Protein AF-A0AAE0Q5L4-F1 (afdb_monomer)

Radius of gyration: 22.81 Å; Cα contacts (8 Å, |Δi|>4): 71; chains: 1; bounding box: 36×33×83 Å

Solvent-accessible surface area (backbone atoms only — not comparable to full-atom values): 6729 Å² total; per-residue (Å²): 141,81,83,84,78,79,76,83,77,82,70,86,72,86,78,82,78,90,61,101,65,66,76,58,31,47,41,80,92,73,73,43,81,40,99,42,53,71,60,25,52,54,44,64,74,26,72,69,40,48,55,50,48,55,50,48,53,53,52,49,58,51,44,74,77,40,57,86,78,54,48,69,50,47,79,78,42,45,59,39,77,96,76,70,43,77,41,96,40,69,69,58,40,52,52,46,62,72,28,68,76,52,69,74,105

Organism: NCBI:txid175788

InterPro domains:
  IPR000690 Matrin/U1-C, C2H2-type zinc finger [PS50171] (25-55)
  IPR003604 Matrin/U1-C-like, C2H2-type zinc finger [SM00451] (22-56)
  IPR003604 Matrin/U1-C-like, C2H2-type zinc finger [SM00451] (75-105)
  IPR013087 Zinc finger C2H2-type [PF12874] (78-102)
  IPR013087 Zinc finger C2H2-type [PS00028] (80-102)
  IPR013087 Zinc finger C2H2-type [SM00355] (25-49)
  IPR013087 Zinc finger C2H2-type [SM00355] (78-102)
  IPR022755 Zinc finger, double-stranded RNA binding [PF12171] (26-50)
  IPR036236 Zinc finger C2H2 superfamily [SSF57667] (22-57)
  IPR036236 Zinc finger C2H2 superfamily [SSF57667] (66-105)
  IPR051868 Zinc finger protein 346 and matrin-type protein 4 [PTHR46144] (18-105)

Nearest PDB structures (foldseek):
  2mkd-assembly1_A  TM=7.251E-01  e=6.928E-02  Homo sapiens
  8ost-assembly1_A  TM=8.795E-01  e=5.131E-01  Homo sapiens
  1zu1-assembly1_A  TM=4.550E-01  e=1.771E-01  Xenopus laevis
  8ops-assembly1_A  TM=6.326E-01  e=7.017E-01  Homo sapiens
  8opt-assembly1_A  TM=7.411E-01  e=1.583E+00  Homo sapiens

Secondary structure (DSSP, 8-state):
----PPP------------S-GGGTEETTTTEE-SSHHHHHHHHHSHHHHHHHHHHHHHHHHHHHS-TTTHHHHTT-EEETTTTEEESSHHHHHHHHTSHHHHT-

pLDDT: mean 72.33, std 15.11, range [39.94, 92.06]

Mean predicted aligned error: 14.26 Å

Foldseek 3Di:
DDDDDDDPDPDPDDDDPPDPPCPQQADPLVRDGHPDSVVSVCVCVDPVNVVSVVQVVLLVVVVVVDDPVCSVVCVVWLADPQVRDTDDGSVVSSVVCVDPVNVVD

Structure (mmCIF, N/CA/C/O backbone):
data_AF-A0AAE0Q5L4-F1
#
_entry.id   AF-A0AAE0Q5L4-F1
#
loop_
_atom_site.group_PDB
_atom_site.id
_atom_site.type_symbol
_atom_site.label_atom_id
_atom_site.label_alt_id
_atom_site.label_comp_id
_atom_site.label_asym_id
_atom_site.label_entity_id
_atom_site.label_seq_id
_atom_site.pdbx_PDB_ins_code
_atom_site.Cartn_x
_atom_site.Cartn_y
_atom_site.Cartn_z
_atom_site.occupancy
_atom_site.B_iso_or_equiv
_atom_site.auth_seq_id
_atom_site.auth_comp_id
_atom_site.auth_asym_id
_atom_site.auth_atom_id
_atom_site.pdbx_PDB_model_num
ATOM 1 N N . MET A 1 1 ? 0.653 12.923 -59.520 1.00 53.22 1 MET A N 1
ATOM 2 C CA . MET A 1 1 ? -0.063 12.179 -58.466 1.00 53.22 1 MET A CA 1
ATOM 3 C C . MET A 1 1 ? 0.241 10.702 -58.608 1.00 53.22 1 MET A C 1
ATOM 5 O O . MET A 1 1 ? -0.450 10.029 -59.348 1.00 53.22 1 MET A O 1
ATOM 9 N N . HIS A 1 2 ? 1.311 10.237 -57.966 1.00 40.41 2 HIS A N 1
ATOM 10 C CA . HIS A 1 2 ? 1.528 8.822 -57.668 1.00 40.41 2 HIS A CA 1
ATOM 11 C C . HIS A 1 2 ? 2.210 8.776 -56.301 1.00 40.41 2 HIS A C 1
ATOM 13 O O . HIS A 1 2 ? 3.197 9.474 -56.066 1.00 40.41 2 HIS A O 1
ATOM 19 N N . GLU A 1 3 ? 1.556 8.079 -55.385 1.00 39.94 3 GLU A N 1
ATOM 20 C CA . GLU A 1 3 ? 1.747 8.115 -53.943 1.00 39.94 3 GLU A CA 1
ATOM 21 C C . GLU A 1 3 ? 3.013 7.353 -53.542 1.00 39.94 3 GLU A C 1
ATOM 23 O O . GLU A 1 3 ? 3.269 6.250 -54.026 1.00 39.94 3 GLU A O 1
ATOM 28 N N . VAL A 1 4 ? 3.822 7.944 -52.659 1.00 44.47 4 VAL A N 1
ATOM 29 C CA . VAL A 1 4 ? 4.982 7.259 -52.083 1.00 44.47 4 VAL A CA 1
ATOM 30 C C . VAL A 1 4 ? 4.462 6.381 -50.945 1.00 44.47 4 VAL A C 1
ATOM 32 O O . VAL A 1 4 ? 4.030 6.871 -49.903 1.00 44.47 4 VAL A O 1
ATOM 35 N N . ALA A 1 5 ? 4.422 5.073 -51.174 1.00 52.62 5 ALA A N 1
ATOM 36 C CA . ALA A 1 5 ? 4.082 4.112 -50.135 1.00 52.62 5 ALA A CA 1
ATOM 37 C C . ALA A 1 5 ? 5.177 4.129 -49.045 1.00 52.62 5 ALA A C 1
ATOM 39 O O . ALA A 1 5 ? 6.364 4.067 -49.384 1.00 52.62 5 ALA A O 1
ATOM 40 N N . PRO A 1 6 ? 4.835 4.216 -47.748 1.00 46.62 6 PRO A N 1
ATOM 41 C CA . PRO A 1 6 ? 5.831 4.176 -46.688 1.00 46.62 6 PRO A CA 1
ATOM 42 C C . PRO A 1 6 ? 6.401 2.760 -46.537 1.00 46.62 6 PRO A C 1
ATOM 44 O O . PRO A 1 6 ? 5.671 1.775 -46.425 1.00 46.62 6 PRO A O 1
ATOM 47 N N . SER A 1 7 ? 7.732 2.680 -46.528 1.00 48.28 7 SER A N 1
ATOM 48 C CA . SER A 1 7 ? 8.523 1.475 -46.277 1.00 48.28 7 SER A CA 1
ATOM 49 C C . SER A 1 7 ? 8.033 0.692 -45.049 1.00 48.28 7 SER A C 1
ATOM 51 O O . SER A 1 7 ? 7.735 1.304 -44.020 1.00 48.28 7 SER A O 1
ATOM 53 N N . PRO A 1 8 ? 8.022 -0.655 -45.090 1.00 52.72 8 PRO A N 1
ATOM 54 C CA . PRO A 1 8 ? 7.650 -1.459 -43.938 1.00 52.72 8 PRO A CA 1
ATOM 55 C C . PRO A 1 8 ? 8.712 -1.275 -42.856 1.00 52.72 8 PRO A C 1
ATOM 57 O O . PRO A 1 8 ? 9.882 -1.632 -43.027 1.00 52.72 8 PRO A O 1
ATOM 60 N N . VAL A 1 9 ? 8.296 -0.679 -41.741 1.00 46.22 9 VAL A N 1
ATOM 61 C CA . VAL A 1 9 ? 9.100 -0.573 -40.528 1.00 46.22 9 VAL A CA 1
ATOM 62 C C . VAL A 1 9 ? 9.478 -1.997 -40.133 1.00 46.22 9 VAL A C 1
ATOM 64 O O . VAL A 1 9 ? 8.611 -2.819 -39.839 1.00 46.22 9 VAL A O 1
ATOM 67 N N . LYS A 1 10 ? 10.772 -2.313 -40.199 1.00 48.25 10 LYS A N 1
ATOM 68 C CA . LYS A 1 10 ? 11.313 -3.605 -39.779 1.00 48.25 10 LYS A CA 1
ATOM 69 C C . LYS A 1 10 ? 11.144 -3.696 -38.263 1.00 48.25 10 LYS A C 1
ATOM 71 O O . LYS A 1 10 ? 12.001 -3.248 -37.511 1.00 48.25 10 LYS A O 1
ATOM 76 N N . MET A 1 11 ? 10.007 -4.228 -37.834 1.00 55.31 11 MET A N 1
ATOM 77 C CA . MET A 1 11 ? 9.809 -4.750 -36.489 1.00 55.31 11 MET A CA 1
ATOM 78 C C . MET A 1 11 ? 10.790 -5.918 -36.330 1.00 55.31 11 MET A C 1
ATOM 80 O O . MET A 1 11 ? 10.719 -6.854 -37.133 1.00 55.31 11 MET A O 1
ATOM 84 N N . PRO A 1 12 ? 11.729 -5.915 -35.372 1.00 48.34 12 PRO A N 1
ATOM 85 C CA . PRO A 1 12 ? 12.412 -7.148 -35.025 1.00 48.34 12 PRO A CA 1
ATOM 86 C C . PRO A 1 12 ? 11.389 -8.104 -34.397 1.00 48.34 12 PRO A C 1
ATOM 88 O O . PRO A 1 12 ? 10.996 -7.967 -33.242 1.00 48.34 12 PRO A O 1
ATOM 91 N N . SER A 1 13 ? 10.940 -9.029 -35.244 1.00 55.12 13 SER A N 1
ATOM 92 C CA . SER A 1 13 ? 10.183 -10.238 -34.945 1.00 55.12 13 SER A CA 1
ATOM 93 C C . SER A 1 13 ? 10.737 -10.955 -33.714 1.00 55.12 13 SER A C 1
ATOM 95 O O . SER A 1 13 ? 11.870 -11.437 -33.731 1.00 55.12 13 SER A O 1
ATOM 97 N N . GLU A 1 14 ? 9.907 -11.023 -32.674 1.00 50.25 14 GLU A N 1
ATOM 98 C CA . GLU A 1 14 ? 9.670 -12.182 -31.805 1.00 50.25 14 GLU A CA 1
ATOM 99 C C . GLU A 1 14 ? 10.764 -13.258 -31.905 1.00 50.25 14 GLU A C 1
ATOM 101 O O . GLU A 1 14 ? 10.765 -14.106 -32.797 1.00 50.25 14 GLU A O 1
ATOM 106 N N . SER A 1 15 ? 11.717 -13.216 -30.980 1.00 44.56 15 SER A N 1
ATOM 107 C CA . SER A 1 15 ? 12.657 -14.306 -30.738 1.00 44.56 15 SER A CA 1
ATOM 108 C C . SER A 1 15 ? 12.539 -14.663 -29.263 1.00 44.56 15 SER A C 1
ATOM 110 O O . SER A 1 15 ? 13.225 -14.081 -28.427 1.00 44.56 15 SER A O 1
ATOM 112 N N . TRP A 1 16 ? 11.620 -15.571 -28.926 1.00 43.12 16 TRP A N 1
ATOM 113 C CA . TRP A 1 16 ? 11.591 -16.220 -27.615 1.00 43.12 16 TRP A CA 1
ATOM 114 C C . TRP A 1 16 ? 12.647 -17.328 -27.573 1.00 43.12 16 TRP A C 1
ATOM 116 O O . TRP A 1 16 ? 12.413 -18.399 -28.136 1.00 43.12 16 TRP A O 1
ATOM 126 N N . PRO A 1 17 ? 13.759 -17.175 -26.836 1.00 47.50 17 PRO A N 1
ATOM 127 C CA . PRO A 1 17 ? 14.330 -18.322 -26.165 1.00 47.50 17 PRO A CA 1
ATOM 128 C C . PRO A 1 17 ? 13.423 -18.620 -24.968 1.00 47.50 17 PRO A C 1
ATOM 130 O O . PRO A 1 17 ? 13.341 -17.829 -24.028 1.00 47.50 17 PRO A O 1
ATOM 133 N N . GLN A 1 18 ? 12.714 -19.748 -25.004 1.00 61.28 18 GLN A N 1
ATOM 134 C CA . GLN A 1 18 ? 12.114 -20.301 -23.795 1.00 61.28 18 GLN A CA 1
ATOM 135 C C . GLN A 1 18 ? 13.248 -20.592 -22.805 1.00 61.28 18 GLN A C 1
ATOM 137 O O . GLN A 1 18 ? 13.968 -21.579 -22.941 1.00 61.28 18 GLN A O 1
ATOM 142 N N . LEU A 1 19 ? 13.441 -19.702 -21.833 1.00 51.09 19 LEU A N 1
ATOM 143 C CA . LEU A 1 19 ? 14.383 -19.877 -20.739 1.00 51.09 19 LEU A CA 1
ATOM 144 C C . LEU A 1 19 ? 13.608 -19.742 -19.438 1.00 51.09 19 LEU A C 1
ATOM 146 O O . LEU A 1 19 ? 13.205 -18.666 -19.026 1.00 51.09 19 LEU A O 1
ATOM 150 N N . ASN A 1 20 ? 13.426 -20.900 -18.827 1.00 53.38 20 ASN A N 1
ATOM 151 C CA . ASN A 1 20 ? 12.957 -21.217 -17.488 1.00 53.38 20 ASN A CA 1
ATOM 152 C C . ASN A 1 20 ? 13.514 -20.314 -16.346 1.00 53.38 20 ASN A C 1
ATOM 154 O O . ASN A 1 20 ? 14.189 -20.803 -15.444 1.00 53.38 20 ASN A O 1
ATOM 158 N N . GLY A 1 21 ? 13.266 -18.998 -16.358 1.00 51.62 21 GLY A N 1
ATOM 159 C CA . GLY A 1 21 ? 13.849 -18.067 -15.379 1.00 51.62 21 GLY A CA 1
ATOM 160 C C . GLY A 1 21 ? 13.374 -16.608 -15.438 1.00 51.62 21 GLY A C 1
ATOM 161 O O . GLY A 1 21 ? 14.043 -15.735 -14.889 1.00 51.62 21 GLY A O 1
ATOM 162 N N . ASP A 1 22 ? 12.241 -16.305 -16.077 1.00 53.62 22 ASP A N 1
ATOM 163 C CA . ASP A 1 22 ? 11.754 -14.926 -16.282 1.00 53.62 22 ASP A 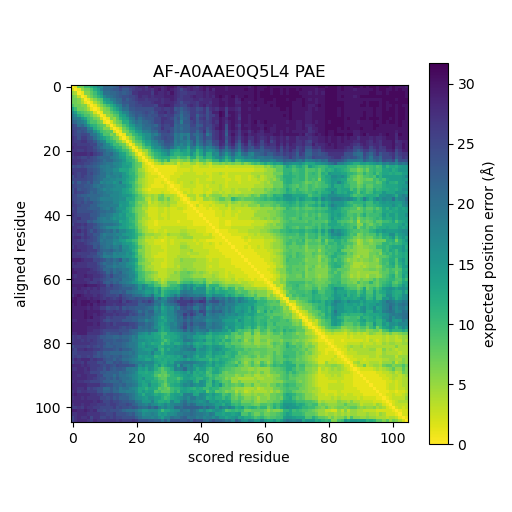CA 1
ATOM 164 C C . ASP A 1 22 ? 11.214 -14.209 -15.031 1.00 53.62 22 ASP A C 1
ATOM 166 O O . ASP A 1 22 ? 10.789 -13.055 -15.117 1.00 53.62 22 ASP A O 1
ATOM 170 N N . SER A 1 23 ? 11.282 -14.829 -13.850 1.00 60.88 23 SER A N 1
ATOM 171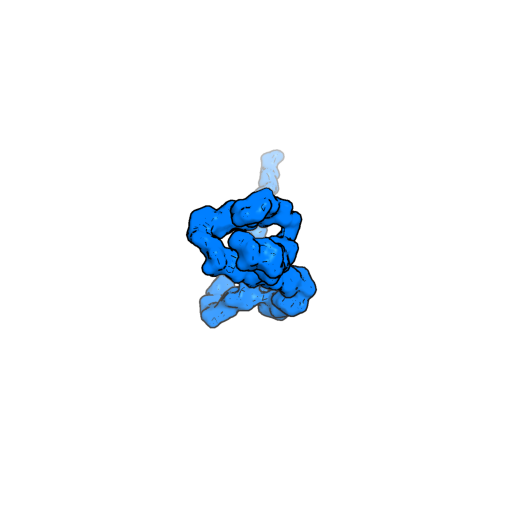 C CA . SER A 1 23 ? 10.871 -14.194 -12.590 1.00 60.88 23 SER A CA 1
ATOM 172 C C . SER A 1 23 ? 11.688 -12.941 -12.244 1.00 60.88 23 SER A C 1
ATOM 174 O O . SER A 1 23 ? 11.222 -12.114 -11.467 1.00 60.88 23 SER A O 1
ATOM 176 N N . ASP A 1 24 ? 12.884 -12.764 -12.817 1.00 69.38 24 ASP A N 1
ATOM 177 C CA . ASP A 1 24 ? 13.752 -11.625 -12.490 1.00 69.38 24 ASP A CA 1
ATOM 178 C C . ASP A 1 24 ? 13.478 -10.379 -13.354 1.00 69.38 24 ASP A C 1
ATOM 180 O O . ASP A 1 24 ? 13.787 -9.275 -12.930 1.00 69.38 24 ASP A O 1
ATOM 184 N N . ARG A 1 25 ? 12.844 -10.489 -14.532 1.00 81.25 25 ARG A N 1
ATOM 185 C CA . ARG A 1 25 ? 12.690 -9.349 -15.471 1.00 81.25 25 ARG A CA 1
ATOM 186 C C . ARG A 1 25 ? 11.409 -8.532 -15.305 1.00 81.25 25 ARG A C 1
ATOM 188 O O . ARG A 1 25 ? 11.288 -7.465 -15.910 1.00 81.25 25 ARG A O 1
ATOM 195 N N . TYR A 1 26 ? 10.478 -8.981 -14.469 1.00 85.06 26 TYR A N 1
ATOM 196 C CA . TYR A 1 26 ? 9.230 -8.273 -14.210 1.00 85.06 26 TYR A CA 1
ATOM 197 C C . TYR A 1 26 ? 8.949 -8.128 -12.720 1.00 85.06 26 TYR A C 1
ATOM 199 O O . TYR A 1 26 ? 8.839 -9.105 -11.985 1.00 85.06 26 TYR A O 1
ATOM 207 N N . CYS A 1 27 ? 8.738 -6.890 -12.288 1.00 88.12 27 CYS A N 1
ATOM 208 C CA . CYS A 1 27 ? 8.372 -6.592 -10.917 1.00 88.12 27 CYS A CA 1
ATOM 209 C C . CYS A 1 27 ? 6.850 -6.471 -10.785 1.00 88.12 27 CYS A C 1
ATOM 211 O O . CYS A 1 27 ? 6.277 -5.454 -11.175 1.00 88.12 27 CYS A O 1
ATOM 213 N N . GLN A 1 28 ? 6.211 -7.462 -10.157 1.00 85.25 28 GLN A N 1
ATOM 214 C CA . GLN A 1 28 ? 4.768 -7.459 -9.860 1.00 85.25 28 GLN A CA 1
ATOM 215 C C . GLN A 1 28 ? 4.370 -6.306 -8.922 1.00 85.25 28 GLN A C 1
ATOM 217 O O . GLN A 1 28 ? 3.323 -5.690 -9.083 1.00 85.25 28 GLN A O 1
ATOM 222 N N . LEU A 1 29 ? 5.234 -5.945 -7.967 1.00 85.62 29 LEU A N 1
ATOM 223 C CA . LEU A 1 29 ? 4.948 -4.883 -6.997 1.00 85.62 29 LEU A CA 1
ATOM 224 C C . LEU A 1 29 ? 4.865 -3.496 -7.646 1.00 85.62 29 LEU A C 1
ATOM 226 O O . LEU A 1 29 ? 4.089 -2.643 -7.213 1.00 85.62 29 LEU A O 1
ATOM 230 N N . CYS A 1 30 ? 5.693 -3.252 -8.660 1.00 85.38 30 CYS A N 1
ATOM 231 C CA . CYS A 1 30 ? 5.765 -1.975 -9.363 1.00 85.38 30 CYS A CA 1
ATOM 232 C C . CYS A 1 30 ? 5.133 -2.020 -10.760 1.00 85.38 30 CYS A C 1
ATOM 234 O O . CYS A 1 30 ? 5.147 -0.993 -11.435 1.00 85.38 30 CYS A O 1
ATOM 236 N N . HIS A 1 31 ? 4.608 -3.177 -11.177 1.00 86.88 31 HIS A N 1
ATOM 237 C CA . HIS A 1 31 ? 4.154 -3.484 -12.537 1.00 86.88 31 HIS A CA 1
ATOM 238 C C . HIS A 1 31 ? 5.129 -2.978 -13.612 1.00 86.88 31 HIS A C 1
ATOM 240 O O . HIS A 1 31 ? 4.735 -2.327 -14.578 1.00 86.88 31 HIS A O 1
ATOM 246 N N . ALA A 1 32 ? 6.424 -3.232 -13.407 1.00 85.00 32 ALA A N 1
ATOM 247 C CA . ALA A 1 32 ? 7.497 -2.715 -14.250 1.00 85.00 32 ALA A CA 1
ATOM 248 C C . ALA A 1 32 ? 8.219 -3.859 -14.967 1.00 85.00 32 ALA A C 1
ATOM 250 O O . ALA A 1 32 ? 8.671 -4.806 -14.321 1.00 85.00 32 ALA A O 1
ATOM 251 N N . TRP A 1 33 ? 8.334 -3.745 -16.292 1.00 87.81 33 TRP A N 1
ATOM 252 C CA . TRP A 1 33 ? 9.088 -4.665 -17.142 1.00 87.81 33 TRP A CA 1
ATOM 253 C C . TRP A 1 33 ? 10.492 -4.124 -17.411 1.00 87.81 33 TRP A C 1
ATOM 255 O O . TRP A 1 33 ? 10.659 -2.942 -17.724 1.00 87.81 33 TRP A O 1
ATOM 265 N N . PHE A 1 34 ? 11.495 -4.993 -17.324 1.00 87.62 34 PHE A N 1
ATOM 266 C CA . PHE A 1 34 ? 12.892 -4.650 -17.553 1.00 87.62 34 PHE A CA 1
ATOM 267 C C . PHE A 1 34 ? 13.461 -5.450 -18.719 1.00 87.62 34 PHE A C 1
ATOM 269 O O . PHE A 1 34 ? 13.317 -6.666 -18.804 1.00 87.62 34 PHE A O 1
ATOM 276 N N . ASN A 1 35 ? 14.174 -4.754 -19.604 1.00 82.88 35 ASN A N 1
ATOM 277 C CA . ASN A 1 35 ? 14.743 -5.361 -20.807 1.00 82.88 35 ASN A CA 1
ATOM 278 C C . ASN A 1 35 ? 15.951 -6.274 -20.500 1.00 82.88 35 ASN A C 1
ATOM 280 O O . ASN A 1 35 ? 16.269 -7.178 -21.263 1.00 82.88 35 ASN A O 1
ATOM 284 N N . ASN A 1 36 ? 16.622 -6.063 -19.362 1.00 82.50 36 ASN A N 1
ATOM 285 C CA . ASN A 1 36 ? 17.784 -6.851 -18.950 1.00 82.50 36 ASN A CA 1
ATOM 286 C C . ASN A 1 36 ? 17.773 -7.107 -17.428 1.00 82.50 36 ASN A C 1
ATOM 288 O O . ASN A 1 36 ? 17.491 -6.164 -16.678 1.00 82.50 36 ASN A O 1
ATOM 292 N N . PRO A 1 37 ? 18.134 -8.317 -16.945 1.00 82.81 37 PRO A N 1
ATOM 293 C CA . PRO A 1 37 ? 18.134 -8.666 -15.516 1.00 82.81 37 PRO A CA 1
ATOM 294 C C . PRO A 1 37 ? 19.021 -7.756 -14.659 1.00 82.81 37 PRO A C 1
ATOM 296 O O . PRO A 1 37 ? 18.678 -7.448 -13.525 1.00 82.81 37 PRO A O 1
ATOM 299 N N . GLY A 1 38 ? 20.123 -7.224 -15.202 1.00 85.81 38 GLY A N 1
ATOM 300 C CA . GLY A 1 38 ? 20.962 -6.269 -14.464 1.00 85.81 38 GLY A CA 1
ATOM 301 C C . GLY A 1 38 ? 20.204 -5.003 -14.038 1.00 85.81 38 GLY A C 1
ATOM 302 O O . GLY A 1 38 ? 20.372 -4.527 -12.916 1.00 85.81 38 GLY A O 1
ATOM 303 N N . MET A 1 39 ? 19.311 -4.494 -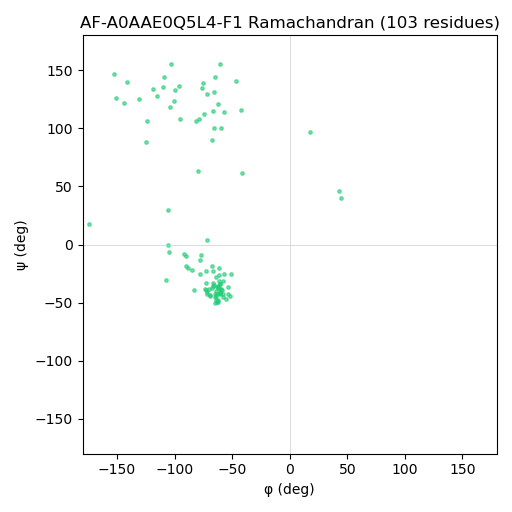14.897 1.00 86.56 39 MET A N 1
ATOM 304 C CA . MET A 1 39 ? 18.460 -3.348 -14.557 1.00 86.56 39 MET A CA 1
ATOM 305 C C . MET A 1 39 ? 17.366 -3.730 -13.560 1.00 86.56 39 MET A C 1
ATOM 307 O O . MET A 1 39 ? 17.081 -2.962 -12.643 1.00 86.56 39 MET A O 1
ATOM 311 N N . ALA A 1 40 ? 16.778 -4.920 -13.703 1.00 88.19 40 ALA A N 1
ATOM 312 C CA . ALA A 1 40 ? 15.778 -5.406 -12.761 1.00 88.19 40 ALA A CA 1
ATOM 313 C C . ALA A 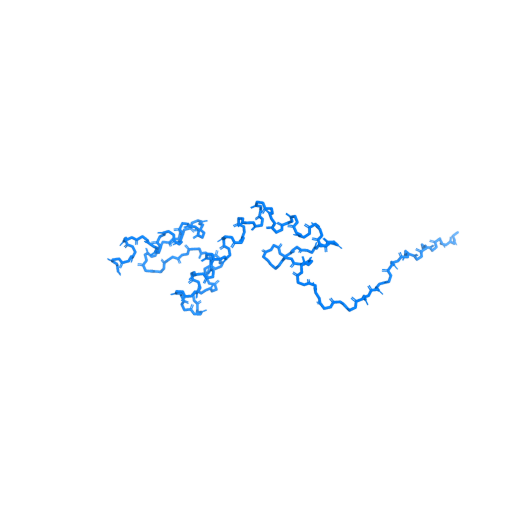1 40 ? 16.367 -5.587 -11.355 1.00 88.19 40 ALA A C 1
ATOM 315 O O . ALA A 1 40 ? 15.795 -5.125 -10.371 1.00 88.19 40 ALA A O 1
ATOM 316 N N . ARG A 1 41 ? 17.580 -6.137 -11.256 1.00 86.88 41 ARG A N 1
ATOM 317 C CA . ARG A 1 41 ? 18.308 -6.284 -9.992 1.00 86.88 41 ARG A CA 1
ATOM 318 C C . ARG A 1 41 ? 18.587 -4.940 -9.323 1.00 86.88 41 ARG A C 1
ATOM 320 O O . ARG A 1 41 ? 18.362 -4.797 -8.122 1.00 86.88 41 ARG A O 1
ATOM 327 N N . GLN A 1 42 ? 18.994 -3.932 -10.097 1.00 89.56 42 GLN A N 1
ATOM 328 C CA . GLN A 1 42 ? 19.138 -2.566 -9.588 1.00 89.56 42 GLN A CA 1
ATOM 329 C C . GLN A 1 42 ? 17.793 -1.979 -9.129 1.00 89.56 42 GLN A C 1
ATOM 331 O O . GLN A 1 42 ? 17.739 -1.259 -8.131 1.00 89.56 42 GLN A O 1
ATOM 336 N N . HIS A 1 43 ? 16.696 -2.296 -9.822 1.00 92.06 43 HIS A N 1
ATOM 337 C CA . HIS A 1 43 ? 15.358 -1.914 -9.387 1.00 92.06 43 HIS A CA 1
ATOM 338 C C . HIS A 1 43 ? 14.990 -2.552 -8.043 1.00 92.06 43 HIS A C 1
ATOM 340 O O . HIS A 1 43 ? 14.563 -1.818 -7.152 1.00 92.06 43 HIS A O 1
ATOM 346 N N . TYR A 1 44 ? 15.180 -3.865 -7.875 1.00 88.75 44 TYR A N 1
ATOM 347 C CA . TYR A 1 44 ? 14.855 -4.581 -6.636 1.00 88.75 44 TYR A CA 1
ATOM 34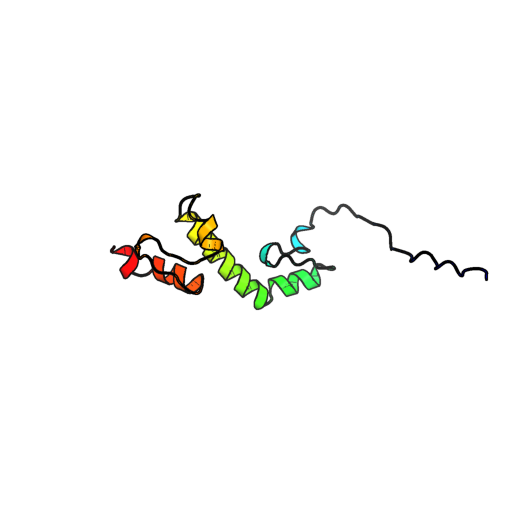8 C C . TYR A 1 44 ? 15.650 -4.059 -5.432 1.00 88.75 44 TYR A C 1
ATOM 350 O O . TYR A 1 44 ? 15.088 -3.899 -4.347 1.00 88.75 44 TYR A O 1
ATOM 358 N N . ASP A 1 45 ? 16.925 -3.701 -5.621 1.00 89.19 45 ASP A N 1
ATOM 359 C CA . ASP A 1 45 ? 17.728 -3.085 -4.556 1.00 89.19 45 ASP A CA 1
ATOM 360 C C . ASP A 1 45 ? 17.420 -1.583 -4.339 1.00 89.19 45 ASP A C 1
ATOM 362 O O . ASP A 1 45 ? 17.764 -0.987 -3.311 1.00 89.19 45 ASP A O 1
ATOM 366 N N . GLY A 1 46 ? 16.705 -0.956 -5.274 1.00 91.06 46 GLY A N 1
ATOM 367 C CA . GLY A 1 46 ? 16.391 0.465 -5.253 1.00 91.06 46 GLY A CA 1
ATOM 368 C C . GLY A 1 46 ? 15.485 0.887 -4.089 1.00 91.06 46 GLY A C 1
ATOM 369 O O . GLY A 1 46 ? 14.513 0.219 -3.728 1.00 91.06 46 GLY A O 1
ATOM 370 N N . LYS A 1 47 ? 15.730 2.091 -3.547 1.00 88.94 47 LYS A N 1
ATOM 371 C CA . LYS A 1 47 ? 14.932 2.685 -2.449 1.00 88.94 47 LYS A CA 1
ATOM 372 C C . LYS A 1 47 ? 13.428 2.729 -2.750 1.00 88.94 47 LYS A C 1
ATOM 374 O O . LYS A 1 47 ? 12.611 2.522 -1.854 1.00 88.94 47 LYS A O 1
ATOM 379 N N . LYS A 1 48 ? 13.053 2.990 -4.009 1.00 89.12 48 LYS A N 1
ATOM 380 C CA . LYS A 1 48 ? 11.649 3.041 -4.445 1.00 89.12 48 LYS A CA 1
ATOM 381 C C . LYS A 1 48 ? 10.976 1.670 -4.330 1.00 89.12 48 LYS A C 1
ATOM 383 O O . LYS A 1 48 ? 9.869 1.595 -3.802 1.00 89.12 48 LYS A O 1
ATOM 388 N N . HIS A 1 49 ? 11.654 0.612 -4.780 1.00 91.88 49 HIS A N 1
ATOM 389 C CA . HIS A 1 49 ? 11.148 -0.752 -4.671 1.00 91.88 49 HIS A CA 1
ATOM 390 C C . HIS A 1 49 ? 11.032 -1.167 -3.207 1.00 91.88 49 HIS A C 1
ATOM 392 O O . HIS A 1 49 ? 9.944 -1.531 -2.783 1.00 91.88 49 HIS A O 1
ATOM 398 N N . LYS A 1 50 ? 12.092 -0.989 -2.406 1.00 89.56 50 LYS A N 1
ATOM 399 C CA . LYS A 1 50 ? 12.094 -1.300 -0.964 1.00 89.56 50 LYS A CA 1
ATOM 400 C C . LYS A 1 50 ? 10.928 -0.645 -0.214 1.00 89.56 50 LYS A C 1
ATOM 402 O O . LYS A 1 50 ? 10.240 -1.307 0.555 1.00 89.56 50 LYS A O 1
ATOM 407 N N . LYS A 1 51 ? 10.639 0.635 -0.485 1.00 87.12 51 LYS A N 1
ATOM 408 C CA . LYS A 1 51 ? 9.493 1.342 0.117 1.00 87.12 51 LYS A CA 1
ATOM 409 C C . LYS A 1 51 ? 8.147 0.738 -0.298 1.00 87.12 51 LYS A C 1
ATOM 411 O O . LYS A 1 51 ? 7.234 0.647 0.519 1.00 87.12 51 LYS A O 1
ATOM 416 N N . ASN A 1 52 ? 8.008 0.349 -1.562 1.00 86.12 52 ASN A N 1
ATOM 417 C CA . ASN A 1 52 ? 6.782 -0.257 -2.069 1.00 86.12 52 ASN A CA 1
ATOM 418 C C . ASN A 1 52 ? 6.601 -1.701 -1.576 1.00 86.12 52 ASN A C 1
ATO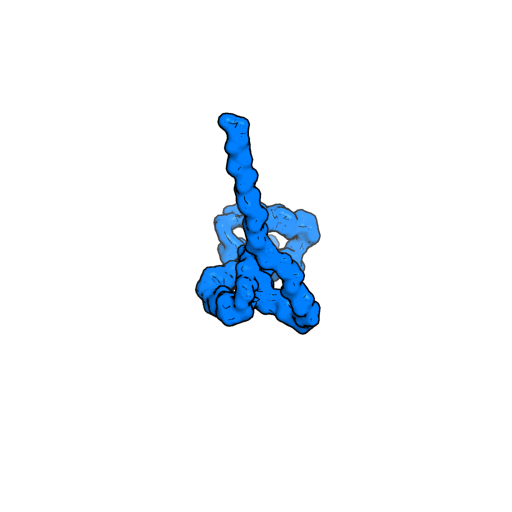M 420 O O . ASN A 1 52 ? 5.492 -2.076 -1.218 1.00 86.12 52 ASN A O 1
ATOM 424 N N . ALA A 1 53 ? 7.685 -2.473 -1.493 1.00 88.12 53 ALA A N 1
ATOM 425 C CA . ALA A 1 53 ? 7.708 -3.816 -0.930 1.00 88.12 53 ALA A CA 1
ATOM 426 C C . ALA A 1 53 ? 7.324 -3.801 0.552 1.00 88.12 53 ALA A C 1
ATOM 428 O O . ALA A 1 53 ? 6.408 -4.514 0.935 1.00 88.12 53 ALA A O 1
ATOM 429 N N . ALA A 1 54 ? 7.915 -2.907 1.353 1.00 86.38 54 ALA A N 1
ATOM 430 C CA . ALA A 1 54 ? 7.528 -2.732 2.753 1.00 86.38 54 ALA A CA 1
ATOM 431 C C . ALA A 1 54 ? 6.044 -2.357 2.901 1.00 86.38 54 ALA A C 1
ATOM 433 O O . ALA A 1 54 ? 5.357 -2.851 3.788 1.00 86.38 54 ALA A O 1
ATOM 434 N N . ARG A 1 55 ? 5.515 -1.507 2.009 1.00 83.56 55 ARG A N 1
ATOM 435 C CA . ARG A 1 55 ? 4.083 -1.178 1.987 1.00 83.56 55 ARG A CA 1
ATOM 436 C C . ARG A 1 55 ? 3.217 -2.396 1.639 1.00 83.56 55 ARG A C 1
ATOM 438 O O . ARG A 1 55 ? 2.148 -2.543 2.222 1.00 83.56 55 ARG A O 1
ATOM 445 N N . ALA A 1 56 ? 3.633 -3.200 0.665 1.00 82.44 56 ALA A N 1
ATOM 446 C CA . ALA A 1 56 ? 2.891 -4.372 0.208 1.00 82.44 56 ALA A CA 1
ATOM 447 C C . ALA A 1 56 ? 2.877 -5.485 1.261 1.00 82.44 56 ALA A C 1
ATOM 449 O O . ALA A 1 56 ? 1.810 -6.016 1.544 1.00 82.44 56 ALA A O 1
ATOM 450 N N . ASP A 1 57 ? 4.023 -5.761 1.885 1.00 83.69 57 ASP A N 1
ATOM 451 C CA . ASP A 1 57 ? 4.152 -6.688 3.012 1.00 83.69 57 ASP A CA 1
ATOM 452 C C . ASP A 1 57 ? 3.203 -6.304 4.152 1.00 83.69 57 ASP A C 1
ATOM 454 O O . ASP A 1 57 ? 2.415 -7.116 4.630 1.00 83.69 57 ASP A O 1
ATOM 458 N N . LEU A 1 58 ? 3.179 -5.017 4.495 1.00 80.50 58 LEU A N 1
ATOM 459 C CA . LEU A 1 58 ? 2.275 -4.506 5.510 1.00 80.50 58 LEU A CA 1
ATOM 460 C C . LEU A 1 58 ? 0.801 -4.716 5.140 1.00 80.50 58 LEU A C 1
ATOM 462 O O . LEU A 1 58 ? -0.010 -5.095 5.979 1.00 80.50 58 LEU A O 1
ATOM 466 N N . LEU A 1 59 ? 0.450 -4.498 3.872 1.00 77.19 59 LEU A N 1
ATOM 467 C CA . LEU A 1 59 ? -0.906 -4.721 3.376 1.00 77.19 59 LEU A CA 1
ATOM 468 C C . LEU A 1 59 ? -1.292 -6.209 3.416 1.00 77.19 59 LEU A C 1
ATOM 470 O O . LEU A 1 59 ? -2.447 -6.531 3.680 1.00 77.19 59 LEU A O 1
ATOM 474 N N . GLU A 1 60 ? -0.337 -7.109 3.178 1.00 79.69 60 GLU A N 1
ATOM 475 C CA . GLU A 1 60 ? -0.547 -8.552 3.289 1.00 79.69 60 GLU A CA 1
ATOM 476 C C . GLU A 1 60 ? -0.736 -8.988 4.748 1.00 79.69 60 GLU A C 1
ATOM 478 O O . GLU A 1 60 ? -1.649 -9.760 5.034 1.00 79.69 60 GLU A O 1
ATOM 483 N N . GLN A 1 61 ? 0.070 -8.469 5.680 1.00 76.56 61 GLN A N 1
ATOM 484 C CA . GLN A 1 61 ? -0.093 -8.739 7.113 1.00 76.56 61 GLN A CA 1
ATOM 485 C C . GLN A 1 61 ? -1.481 -8.313 7.609 1.00 76.56 61 GLN A C 1
ATOM 487 O O . GLN A 1 61 ? -2.148 -9.078 8.302 1.00 76.56 61 GLN A O 1
ATOM 492 N N . LEU A 1 62 ? -1.963 -7.146 7.171 1.00 70.81 62 LEU A N 1
ATOM 493 C CA . LEU A 1 62 ? -3.337 -6.697 7.420 1.00 70.81 62 LEU A CA 1
ATOM 494 C C . LEU A 1 62 ? -4.378 -7.657 6.818 1.00 70.81 62 LEU A C 1
ATOM 496 O O . LEU A 1 62 ? -5.379 -7.969 7.459 1.00 70.81 62 LEU A O 1
ATOM 500 N N . GLY A 1 63 ? -4.135 -8.154 5.605 1.00 67.62 63 GLY A N 1
ATOM 501 C CA . GLY A 1 63 ? -4.999 -9.130 4.938 1.00 67.62 63 GLY A CA 1
ATOM 502 C C . GLY A 1 63 ? -5.141 -10.465 5.656 1.00 67.62 63 GLY A C 1
ATOM 503 O O . GLY A 1 63 ? -6.150 -11.134 5.489 1.00 67.62 63 GLY A O 1
ATOM 504 N N . LYS A 1 64 ? -4.148 -10.855 6.462 1.00 65.94 64 LYS A N 1
ATOM 505 C CA . LYS A 1 64 ? -4.204 -12.072 7.288 1.00 65.94 64 LYS A CA 1
ATOM 506 C C . LYS A 1 64 ? -5.045 -11.875 8.552 1.00 65.94 64 LYS A C 1
ATOM 508 O O . LYS A 1 64 ? -5.563 -12.848 9.086 1.00 65.94 64 LYS A O 1
ATOM 513 N N . THR A 1 65 ? -5.166 -10.635 9.032 1.00 64.19 65 THR A N 1
ATOM 514 C CA . THR A 1 65 ? -5.947 -10.287 10.233 1.00 64.19 65 THR A CA 1
ATOM 515 C C . THR A 1 65 ? -7.404 -9.934 9.945 1.00 64.19 65 THR A C 1
ATOM 517 O O . THR A 1 65 ? -8.217 -9.937 10.863 1.00 64.19 65 THR A O 1
ATOM 520 N N . LEU A 1 66 ?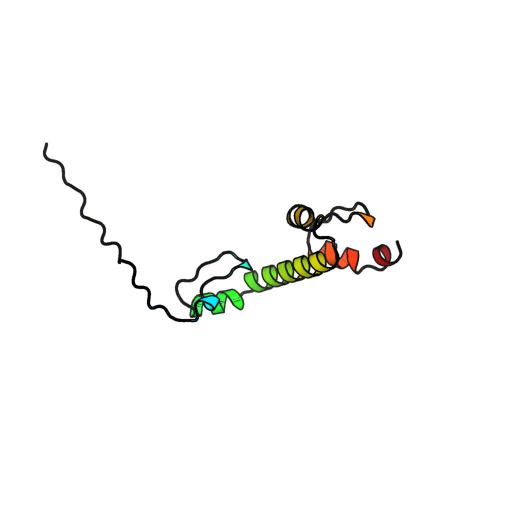 -7.735 -9.613 8.694 1.00 62.53 66 LEU A N 1
ATOM 521 C CA . LEU A 1 66 ? -9.070 -9.197 8.271 1.00 62.53 66 LEU A CA 1
ATOM 522 C C . LEU A 1 66 ? -9.717 -10.299 7.421 1.00 62.53 66 LEU A C 1
ATOM 524 O O . LEU A 1 66 ? -9.038 -10.976 6.655 1.00 62.53 66 LEU A O 1
ATOM 528 N N . ASP A 1 67 ? -11.032 -10.473 7.549 1.00 60.03 67 ASP A N 1
ATOM 529 C CA . ASP A 1 67 ? -11.798 -11.415 6.727 1.00 60.03 67 ASP A CA 1
ATOM 530 C C . ASP A 1 67 ? -11.714 -11.069 5.220 1.00 60.03 67 ASP A C 1
ATOM 532 O O . ASP A 1 67 ? -11.504 -9.912 4.833 1.00 60.03 67 ASP A O 1
ATOM 536 N N . MET A 1 68 ? -11.911 -12.073 4.352 1.00 55.84 68 MET A N 1
ATOM 537 C CA . MET A 1 68 ? -11.877 -11.943 2.885 1.00 55.84 68 MET A CA 1
ATOM 538 C C . MET A 1 68 ? -12.774 -10.810 2.342 1.00 55.84 68 MET A C 1
ATOM 540 O O . MET A 1 68 ? -12.488 -10.282 1.260 1.00 55.84 68 MET A O 1
ATOM 544 N N . GLY A 1 69 ? -13.833 -10.416 3.064 1.00 54.47 69 GLY A N 1
ATOM 545 C CA . GLY A 1 69 ? -14.714 -9.297 2.713 1.00 54.47 69 GLY A CA 1
ATOM 546 C C . GLY A 1 69 ? -14.078 -7.905 2.856 1.00 54.47 69 GLY A C 1
ATOM 547 O O . GLY A 1 69 ? -14.258 -7.050 1.986 1.00 54.47 69 GLY A O 1
ATOM 548 N N . GLU A 1 70 ? -13.261 -7.695 3.887 1.00 56.69 70 GLU A N 1
ATOM 549 C CA . GLU A 1 70 ? -12.708 -6.384 4.275 1.00 56.69 70 GLU A CA 1
ATOM 550 C C . GLU A 1 70 ? -11.427 -6.022 3.495 1.00 56.69 70 GLU A C 1
ATOM 552 O O . GLU A 1 70 ? -11.088 -4.849 3.290 1.00 56.69 70 GLU A O 1
ATOM 557 N N . MET A 1 71 ? -10.730 -7.027 2.953 1.00 56.53 71 MET A N 1
ATOM 558 C CA . MET A 1 71 ? -9.470 -6.827 2.229 1.00 56.53 71 MET A CA 1
ATOM 559 C C . MET A 1 71 ? -9.621 -6.002 0.935 1.00 56.53 71 MET A C 1
ATOM 561 O O . MET A 1 71 ? -8.696 -5.291 0.522 1.00 56.53 71 MET A O 1
ATOM 565 N N . LYS A 1 72 ? -10.796 -6.044 0.290 1.00 51.59 72 LYS A N 1
ATOM 566 C CA . LYS A 1 72 ? -11.077 -5.242 -0.917 1.00 51.59 72 LYS A CA 1
ATOM 567 C C . LYS A 1 72 ? -11.257 -3.753 -0.603 1.00 51.59 72 LYS A C 1
ATOM 569 O O . LYS A 1 72 ? -10.866 -2.919 -1.426 1.00 51.59 72 LYS A O 1
ATOM 574 N N . GLY A 1 73 ? -11.806 -3.421 0.568 1.00 56.22 73 GLY A N 1
ATOM 575 C CA . GLY A 1 73 ? -11.984 -2.044 1.037 1.00 56.22 73 GLY A CA 1
ATOM 576 C C . GLY A 1 73 ? -10.656 -1.401 1.427 1.00 56.22 73 GLY A C 1
ATOM 577 O O . GLY A 1 73 ? -10.347 -0.292 0.989 1.00 56.22 73 GLY A O 1
ATOM 578 N N . LEU A 1 74 ? -9.801 -2.154 2.124 1.00 60.88 74 LEU A N 1
ATOM 579 C CA . LEU A 1 74 ? -8.514 -1.672 2.626 1.00 60.88 74 LEU A CA 1
ATOM 580 C C . LEU A 1 74 ? -7.545 -1.213 1.520 1.00 60.88 74 LEU A C 1
ATOM 582 O O . LEU A 1 74 ? -6.770 -0.270 1.691 1.00 60.88 74 LEU A O 1
ATOM 586 N N . LYS A 1 75 ? -7.618 -1.841 0.338 1.00 58.38 75 LYS A N 1
ATOM 587 C CA . LYS A 1 75 ? -6.817 -1.466 -0.842 1.00 58.38 75 LYS A CA 1
ATOM 588 C C . LYS A 1 75 ? -7.206 -0.092 -1.413 1.00 58.38 75 LYS A C 1
ATOM 590 O O . LYS A 1 75 ? -6.423 0.487 -2.168 1.00 58.38 75 LYS A O 1
ATOM 595 N N . ARG A 1 76 ? -8.395 0.420 -1.065 1.00 61.59 76 ARG A N 1
ATOM 596 C CA . ARG A 1 76 ? -8.935 1.727 -1.480 1.00 61.59 76 ARG A CA 1
ATOM 597 C C . ARG A 1 76 ? -8.943 2.754 -0.339 1.00 61.59 76 ARG A C 1
ATOM 599 O O . ARG A 1 76 ? -8.752 3.933 -0.619 1.00 61.59 76 ARG A O 1
ATOM 606 N N . SER A 1 77 ? -9.100 2.327 0.914 1.00 67.94 77 SER A N 1
ATOM 607 C CA . SER A 1 77 ? -9.171 3.198 2.096 1.00 67.94 77 SER A CA 1
ATOM 608 C C . SER A 1 77 ? -8.652 2.483 3.348 1.00 67.94 77 SER A C 1
ATOM 610 O O . SER A 1 77 ? -9.146 1.414 3.687 1.00 67.94 77 SER A O 1
ATOM 612 N N . TYR A 1 78 ? -7.682 3.067 4.063 1.00 77.81 78 TYR A N 1
ATOM 613 C CA . TYR A 1 78 ? -7.125 2.483 5.295 1.00 77.81 78 TYR A CA 1
ATOM 614 C C . TYR A 1 78 ? -8.035 2.732 6.504 1.00 77.81 78 TYR A C 1
ATOM 616 O O . TYR A 1 78 ? -7.670 3.464 7.424 1.00 77.81 78 TYR A O 1
ATOM 624 N N . THR A 1 79 ? -9.244 2.181 6.474 1.00 79.69 79 THR A N 1
ATOM 625 C CA . THR A 1 79 ? -10.273 2.396 7.499 1.00 79.69 79 THR A CA 1
ATOM 626 C C . THR A 1 79 ? -10.322 1.228 8.477 1.00 79.69 79 THR A C 1
ATOM 628 O O . THR A 1 79 ? -10.205 0.069 8.087 1.00 79.69 79 THR A O 1
ATOM 631 N N . CYS A 1 80 ? -10.360 1.534 9.772 1.00 79.62 80 CYS A N 1
ATOM 632 C CA . CYS A 1 80 ? -10.405 0.558 10.856 1.00 79.62 80 CYS A CA 1
ATOM 633 C C . CYS A 1 80 ? -11.826 0.527 11.396 1.00 79.62 80 CYS A C 1
ATOM 635 O O . CYS A 1 80 ? -12.277 1.548 11.906 1.00 79.62 80 CYS A O 1
ATOM 637 N N . ASP A 1 81 ? -12.496 -0.619 11.309 1.00 76.19 81 ASP A N 1
ATOM 638 C CA . ASP A 1 81 ? -13.911 -0.750 11.668 1.00 76.19 81 ASP A CA 1
ATOM 639 C C . ASP A 1 81 ? -14.141 -0.682 13.194 1.00 76.19 81 ASP A C 1
ATOM 641 O O . ASP A 1 81 ? -14.979 0.074 13.676 1.00 76.19 81 ASP A O 1
ATOM 645 N N . VAL A 1 82 ? -13.270 -1.314 13.993 1.00 80.62 82 VAL A N 1
ATOM 646 C CA . VAL A 1 82 ? -13.339 -1.330 15.478 1.00 80.62 82 VAL A CA 1
ATOM 647 C C . VAL A 1 82 ? -13.240 0.071 16.103 1.00 80.62 82 VAL A C 1
ATOM 649 O O . VAL A 1 82 ? -13.805 0.377 17.163 1.00 80.62 82 VAL A O 1
ATOM 652 N N . CYS A 1 83 ? -12.454 0.935 15.467 1.00 81.25 83 CYS A N 1
ATOM 653 C CA . CYS A 1 83 ? -12.232 2.309 15.907 1.00 81.25 83 CYS A CA 1
ATOM 654 C C . CYS A 1 83 ? -12.977 3.333 15.042 1.00 81.25 83 CYS A C 1
ATOM 656 O O . CYS A 1 83 ? -12.966 4.513 15.380 1.00 81.25 83 CYS A O 1
ATOM 658 N N . ASN A 1 84 ? -13.604 2.892 13.950 1.00 81.75 84 ASN A N 1
ATOM 659 C CA . ASN A 1 84 ? -14.198 3.709 12.896 1.00 81.75 84 ASN A CA 1
ATOM 660 C C . ASN A 1 84 ? -13.305 4.890 12.444 1.00 81.75 84 ASN A C 1
ATOM 662 O O . ASN A 1 84 ? -13.776 6.009 12.235 1.00 81.75 84 ASN A O 1
ATOM 666 N N . VAL A 1 85 ? -11.987 4.665 12.336 1.00 80.56 85 VAL A N 1
ATOM 667 C CA . VAL A 1 85 ? -11.009 5.695 11.933 1.00 80.56 85 VAL A CA 1
ATOM 668 C C . VAL A 1 85 ? -10.449 5.406 10.550 1.00 80.56 85 VAL A C 1
ATOM 670 O O . VAL A 1 85 ? -10.060 4.281 10.255 1.00 80.56 85 VAL A O 1
ATOM 673 N N . THR A 1 86 ? -10.354 6.434 9.706 1.00 83.38 86 THR A N 1
ATOM 674 C CA . THR A 1 86 ? -9.686 6.340 8.400 1.00 83.38 86 THR A CA 1
ATOM 675 C C . THR A 1 86 ? -8.294 6.943 8.488 1.00 83.38 86 THR A C 1
ATOM 677 O O . THR A 1 86 ? -8.127 8.100 8.866 1.00 83.38 86 THR A O 1
ATOM 680 N N . LEU A 1 87 ? -7.286 6.152 8.137 1.00 81.88 87 LEU A N 1
ATOM 681 C CA . LEU A 1 87 ? -5.881 6.527 8.205 1.00 81.88 87 LEU A CA 1
ATOM 682 C C . LEU A 1 87 ? -5.344 6.854 6.811 1.00 81.88 87 LEU A C 1
ATOM 684 O O . LEU A 1 87 ? -5.860 6.412 5.786 1.00 81.88 87 LEU A O 1
ATOM 688 N N . ASN A 1 88 ? -4.294 7.673 6.761 1.00 79.75 88 ASN A N 1
ATOM 689 C CA . ASN A 1 88 ? -3.775 8.201 5.498 1.00 79.75 88 ASN A CA 1
ATOM 690 C C . ASN A 1 88 ? -2.689 7.300 4.874 1.00 79.75 88 ASN A C 1
ATOM 692 O O . ASN A 1 88 ? -2.267 7.500 3.73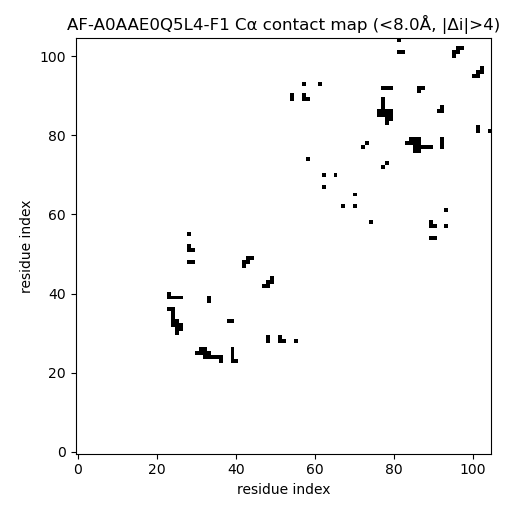8 1.00 79.75 88 ASN A O 1
ATOM 696 N N . SER A 1 89 ? -2.199 6.296 5.607 1.00 78.94 89 SER A N 1
ATOM 697 C CA . SER A 1 89 ? -1.109 5.424 5.159 1.00 78.94 89 SER A CA 1
ATOM 698 C C . SER A 1 89 ? -1.174 4.035 5.783 1.00 78.94 89 SER A C 1
ATOM 700 O O . SER A 1 89 ? -1.499 3.909 6.962 1.00 78.94 89 SER A O 1
ATOM 702 N N . VAL A 1 90 ? -0.738 3.014 5.027 1.00 78.69 90 VAL A N 1
ATOM 703 C CA . VAL A 1 90 ? -0.636 1.619 5.511 1.00 78.69 90 VAL A CA 1
ATOM 704 C C . VAL A 1 90 ? 0.187 1.542 6.800 1.00 78.69 90 VAL A C 1
ATOM 706 O O . VAL A 1 90 ? -0.211 0.876 7.744 1.00 78.69 90 VAL A O 1
ATOM 709 N N . ALA A 1 91 ? 1.301 2.282 6.869 1.00 80.94 91 ALA A N 1
ATOM 710 C CA . ALA A 1 91 ? 2.169 2.335 8.048 1.00 80.94 91 ALA A CA 1
ATOM 711 C C . ALA A 1 91 ? 1.430 2.805 9.311 1.00 80.94 91 ALA A C 1
ATOM 713 O O . ALA A 1 91 ? 1.564 2.193 10.365 1.00 80.94 91 ALA A O 1
ATOM 714 N N . GLN A 1 92 ? 0.620 3.863 9.195 1.00 81.69 92 GLN A N 1
ATOM 715 C CA . GLN A 1 92 ? -0.179 4.373 10.313 1.00 81.69 92 GLN A CA 1
ATOM 716 C C . GLN A 1 92 ? -1.272 3.384 10.705 1.00 81.69 92 GLN A C 1
ATOM 718 O O . GLN A 1 92 ? -1.541 3.217 11.887 1.00 81.69 92 GLN A O 1
ATOM 723 N N . TYR A 1 93 ? -1.871 2.713 9.722 1.00 80.50 93 TYR A N 1
ATOM 724 C CA . TYR A 1 93 ? -2.879 1.691 9.966 1.00 80.50 93 TYR A CA 1
ATOM 725 C C . TYR A 1 93 ? -2.333 0.492 10.725 1.00 80.50 93 TYR A C 1
ATOM 727 O O . TYR A 1 93 ? -2.896 0.092 11.736 1.00 80.50 93 TYR A O 1
ATOM 735 N N . HIS A 1 94 ? -1.192 -0.036 10.304 1.00 79.31 94 HIS A N 1
ATOM 736 C CA . HIS A 1 94 ? -0.559 -1.127 11.025 1.00 79.31 94 HIS A CA 1
ATOM 737 C C . HIS A 1 94 ? -0.126 -0.716 12.435 1.00 79.31 94 HIS A C 1
ATOM 739 O O . HIS A 1 94 ? -0.407 -1.429 13.391 1.00 79.31 94 HIS A O 1
ATOM 745 N N . ALA A 1 95 ? 0.485 0.465 12.589 1.00 83.56 95 ALA A N 1
ATOM 746 C CA . ALA A 1 95 ? 0.836 0.989 13.908 1.00 83.56 95 ALA A CA 1
ATOM 747 C C . ALA A 1 95 ? -0.401 1.192 14.802 1.00 83.56 95 ALA A C 1
ATOM 749 O O . ALA A 1 95 ? -0.328 0.987 16.009 1.00 83.56 95 ALA A O 1
ATOM 750 N N . HIS A 1 96 ? -1.543 1.567 14.216 1.00 85.12 96 HIS A N 1
ATOM 751 C CA . HIS A 1 96 ? -2.817 1.657 14.920 1.00 85.12 96 HIS A CA 1
ATOM 752 C C . HIS A 1 96 ? -3.275 0.287 15.435 1.00 85.12 96 HIS A C 1
ATOM 754 O O . HIS A 1 96 ? -3.580 0.181 16.621 1.00 85.12 96 HIS A O 1
ATOM 760 N N . LEU A 1 97 ? -3.266 -0.750 14.588 1.00 78.00 97 LEU A N 1
ATOM 761 C CA . LEU A 1 97 ? -3.648 -2.115 14.977 1.00 78.00 97 LEU A CA 1
ATOM 762 C C . LEU A 1 97 ? -2.727 -2.702 16.057 1.00 78.00 97 LEU A C 1
ATOM 764 O O . LEU A 1 97 ? -3.184 -3.390 16.964 1.00 78.00 97 LEU A O 1
ATOM 768 N N . GLN A 1 98 ? -1.428 -2.404 15.980 1.00 79.81 98 GLN A N 1
ATOM 769 C CA . GLN A 1 98 ? -0.435 -2.818 16.976 1.00 79.81 98 GLN A CA 1
ATOM 770 C C . GLN A 1 98 ? -0.465 -1.969 18.256 1.00 79.81 98 GLN A C 1
ATOM 772 O O . GLN A 1 98 ? 0.213 -2.289 19.232 1.00 79.81 98 GLN A O 1
ATOM 777 N N . GLY A 1 99 ? -1.214 -0.866 18.265 1.00 81.88 99 GLY A N 1
ATOM 778 C CA . GLY A 1 99 ? -1.289 0.033 19.403 1.00 81.88 99 GLY A CA 1
ATOM 779 C C . GLY A 1 99 ? -2.141 -0.545 20.529 1.00 81.88 99 GLY A C 1
ATOM 780 O O . GLY A 1 99 ? -3.245 -1.041 20.306 1.00 81.88 99 GLY A O 1
ATOM 781 N N . SER A 1 100 ? -1.692 -0.371 21.774 1.00 81.88 100 SER A N 1
ATOM 782 C CA . SER A 1 100 ? -2.405 -0.853 22.968 1.00 81.88 100 SER A CA 1
ATOM 783 C C . SER A 1 100 ? -3.834 -0.305 23.090 1.00 81.88 100 SER A C 1
ATOM 785 O O . SER A 1 100 ? -4.688 -0.946 23.686 1.00 81.88 100 SER A O 1
ATOM 787 N N . LYS A 1 101 ? -4.119 0.868 22.502 1.00 78.88 101 LYS A N 1
ATOM 788 C CA . LYS A 1 101 ? -5.477 1.438 22.444 1.00 78.88 101 LYS A CA 1
ATOM 789 C C . LYS A 1 101 ? -6.442 0.631 21.577 1.00 78.88 101 LYS A C 1
ATOM 791 O O . LYS A 1 101 ? -7.629 0.642 21.865 1.00 78.88 101 LYS A O 1
ATOM 796 N N . HIS A 1 102 ? -5.951 0.003 20.511 1.00 81.56 102 HIS A N 1
ATOM 797 C CA . HIS A 1 102 ?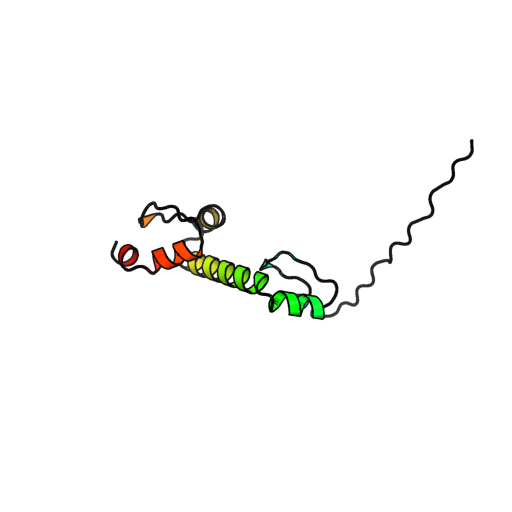 -6.762 -0.850 19.647 1.00 81.56 102 HIS A CA 1
ATOM 798 C C . HIS A 1 102 ? -6.879 -2.262 20.235 1.00 81.56 102 HIS A C 1
ATOM 800 O O . HIS A 1 102 ? -7.958 -2.831 20.225 1.00 81.56 102 HIS A O 1
ATOM 806 N N . GLN A 1 103 ? -5.797 -2.793 20.820 1.00 77.69 103 GLN A N 1
ATOM 807 C CA . GLN A 1 103 ? -5.790 -4.125 21.444 1.00 77.69 103 GLN A CA 1
ATOM 808 C C . GLN A 1 103 ? -6.671 -4.245 22.697 1.00 77.69 103 GLN A C 1
ATOM 810 O O . GLN A 1 103 ? -7.040 -5.350 23.078 1.00 77.69 103 GLN A O 1
ATOM 815 N N . ASN A 1 104 ? -6.962 -3.129 23.363 1.00 76.56 104 ASN A N 1
ATOM 816 C CA . ASN A 1 104 ? -7.715 -3.093 24.618 1.00 76.56 104 ASN A CA 1
ATOM 817 C C . ASN A 1 104 ? -9.155 -2.586 24.415 1.00 76.56 104 ASN A C 1
ATOM 819 O O . ASN A 1 104 ? -9.694 -1.901 25.284 1.00 76.56 104 ASN A O 1
ATOM 823 N N . LYS A 1 105 ? -9.733 -2.818 23.231 1.00 63.09 105 LYS A N 1
ATOM 824 C CA . LYS A 1 105 ? -11.023 -2.266 22.807 1.00 63.09 105 LYS A CA 1
ATOM 825 C C . LYS A 1 105 ? -11.985 -3.350 22.341 1.00 63.09 105 LYS A C 1
ATOM 827 O O . LYS A 1 105 ? -11.498 -4.416 21.913 1.00 63.09 105 LYS A O 1
#

Sequence (105 aa):
MHEVAPSPVKMPSESWPQLNGDSDRYCQLCHAWFNNPGMARQHYDGKKHKKNAARADLLEQLGKTLDMGEMKGLKRSYTCDVCNVTLNSVAQYHAHLQGSKHQNK